Protein AF-A0A354XZB2-F1 (afdb_monomer_lite)

Structure (mmCIF, N/CA/C/O backbone):
data_AF-A0A354XZB2-F1
#
_entry.id   AF-A0A354XZB2-F1
#
loop_
_atom_site.group_PDB
_atom_site.id
_atom_site.type_symbol
_atom_site.label_atom_id
_atom_site.label_alt_id
_atom_site.label_comp_id
_atom_site.label_asym_id
_atom_site.label_entity_id
_atom_site.label_seq_id
_atom_site.pdbx_PDB_ins_code
_atom_site.Cartn_x
_atom_site.Cartn_y
_atom_site.Cartn_z
_atom_site.occupancy
_atom_site.B_iso_or_equiv
_atom_site.auth_seq_id
_atom_site.auth_comp_id
_atom_site.auth_asym_id
_atom_site.auth_atom_id
_atom_site.pdbx_PDB_model_num
ATOM 1 N N . PHE A 1 1 ? 16.934 -11.207 -3.761 1.00 50.16 1 PHE A N 1
ATOM 2 C CA . PHE A 1 1 ? 16.991 -9.844 -3.192 1.00 50.16 1 PHE A CA 1
ATOM 3 C C . PHE A 1 1 ? 16.257 -8.846 -4.097 1.00 50.16 1 PHE A C 1
ATOM 5 O O . PHE A 1 1 ? 16.829 -7.849 -4.517 1.00 50.16 1 PHE A O 1
ATOM 12 N N . ASN A 1 2 ? 14.965 -9.070 -4.379 1.00 48.38 2 ASN A N 1
ATOM 13 C CA . ASN A 1 2 ? 14.143 -8.058 -5.056 1.00 48.38 2 ASN A CA 1
ATOM 14 C C . ASN A 1 2 ? 13.742 -7.009 -4.021 1.00 48.38 2 ASN A C 1
ATOM 16 O O . ASN A 1 2 ? 12.655 -7.062 -3.451 1.00 48.38 2 ASN A O 1
ATOM 20 N N . LYS A 1 3 ? 14.677 -6.110 -3.703 1.00 62.53 3 LYS A N 1
ATOM 21 C CA . LYS A 1 3 ? 14.389 -4.944 -2.877 1.00 62.53 3 LYS A CA 1
ATOM 22 C C . LYS A 1 3 ? 13.526 -4.021 -3.721 1.00 62.53 3 LYS A C 1
ATOM 24 O O . LYS A 1 3 ? 13.985 -3.468 -4.716 1.00 62.53 3 LYS A O 1
ATOM 29 N N . ILE A 1 4 ? 12.265 -3.893 -3.327 1.00 67.69 4 ILE A N 1
ATOM 30 C CA . ILE A 1 4 ? 11.406 -2.813 -3.803 1.00 67.69 4 ILE A CA 1
ATOM 31 C C . ILE A 1 4 ? 12.192 -1.510 -3.597 1.00 67.69 4 ILE A C 1
ATOM 33 O O . ILE A 1 4 ? 12.703 -1.308 -2.487 1.00 67.69 4 ILE A O 1
ATOM 37 N N . PRO A 1 5 ? 12.342 -0.669 -4.637 1.00 74.12 5 PRO A N 1
ATOM 38 C CA . PRO A 1 5 ? 13.098 0.570 -4.546 1.00 74.12 5 PRO A CA 1
ATOM 39 C C . PRO A 1 5 ? 12.652 1.392 -3.329 1.00 74.12 5 PRO A C 1
ATOM 41 O O . PRO A 1 5 ? 11.447 1.450 -3.060 1.00 74.12 5 PRO A O 1
ATOM 44 N N . PRO A 1 6 ? 13.579 2.049 -2.609 1.00 73.75 6 PRO A N 1
ATOM 45 C CA . PRO A 1 6 ? 13.248 2.804 -1.398 1.00 73.75 6 PRO A CA 1
ATOM 46 C C . PRO A 1 6 ? 12.197 3.892 -1.661 1.00 73.75 6 PRO A C 1
ATOM 48 O O . PRO A 1 6 ? 11.361 4.156 -0.803 1.00 73.75 6 PRO A O 1
ATOM 51 N N . GLN A 1 7 ? 12.163 4.441 -2.879 1.00 70.12 7 GLN A N 1
ATOM 52 C CA . GLN A 1 7 ? 11.153 5.404 -3.311 1.00 70.12 7 GLN A CA 1
ATOM 53 C C . GLN A 1 7 ? 9.727 4.837 -3.226 1.00 70.12 7 GLN A C 1
ATOM 55 O O . GLN A 1 7 ? 8.859 5.444 -2.610 1.00 70.12 7 GLN A O 1
ATOM 60 N N . LYS A 1 8 ? 9.512 3.615 -3.740 1.00 72.00 8 LYS A N 1
ATOM 61 C CA . LYS A 1 8 ? 8.205 2.946 -3.678 1.00 72.00 8 LYS A CA 1
ATOM 62 C C . LYS A 1 8 ? 7.831 2.553 -2.243 1.00 72.00 8 LYS A C 1
ATOM 64 O O . LYS A 1 8 ? 6.651 2.521 -1.927 1.00 72.00 8 LYS A O 1
ATOM 69 N N . GLN A 1 9 ? 8.802 2.289 -1.361 1.00 67.75 9 GLN A N 1
ATOM 70 C CA . GLN A 1 9 ? 8.540 2.085 0.077 1.00 67.75 9 GLN A CA 1
ATOM 71 C C . GLN A 1 9 ? 8.055 3.354 0.783 1.00 67.75 9 GLN A C 1
ATOM 73 O O . GLN A 1 9 ? 7.205 3.264 1.666 1.00 67.75 9 GLN A O 1
ATOM 78 N N . MET A 1 10 ? 8.549 4.528 0.387 1.00 71.00 10 MET A N 1
ATOM 79 C CA . MET A 1 10 ? 8.020 5.802 0.880 1.00 71.00 10 MET A CA 1
ATOM 80 C C . MET A 1 10 ? 6.568 5.998 0.418 1.00 71.00 10 MET A C 1
ATOM 82 O O . MET A 1 10 ? 5.719 6.329 1.240 1.00 71.00 10 MET A O 1
ATOM 86 N N . ASP A 1 11 ? 6.258 5.692 -0.849 1.00 68.12 11 ASP A N 1
ATOM 87 C CA . ASP A 1 11 ? 4.888 5.760 -1.391 1.00 68.12 11 ASP A CA 1
ATOM 88 C C . ASP A 1 11 ? 3.917 4.788 -0.695 1.00 68.12 11 ASP A C 1
ATOM 90 O O . ASP A 1 11 ? 2.760 5.132 -0.445 1.00 68.12 11 ASP A O 1
ATOM 94 N N . ILE A 1 12 ? 4.395 3.584 -0.348 1.00 70.69 12 ILE A N 1
ATOM 95 C CA . ILE A 1 12 ? 3.678 2.601 0.484 1.00 70.69 12 ILE A CA 1
ATOM 96 C C . ILE A 1 12 ? 3.320 3.229 1.840 1.00 70.69 12 ILE A C 1
ATOM 98 O O . ILE A 1 12 ? 2.180 3.152 2.293 1.00 70.69 12 ILE A O 1
ATOM 102 N N . LYS A 1 13 ? 4.294 3.895 2.469 1.00 68.12 13 LYS A N 1
ATOM 103 C CA . LYS A 1 13 ? 4.161 4.488 3.803 1.00 68.12 13 LYS A CA 1
ATOM 104 C C . LYS A 1 13 ? 3.310 5.766 3.819 1.00 68.12 13 LYS A C 1
ATOM 106 O O . LYS A 1 13 ? 2.732 6.08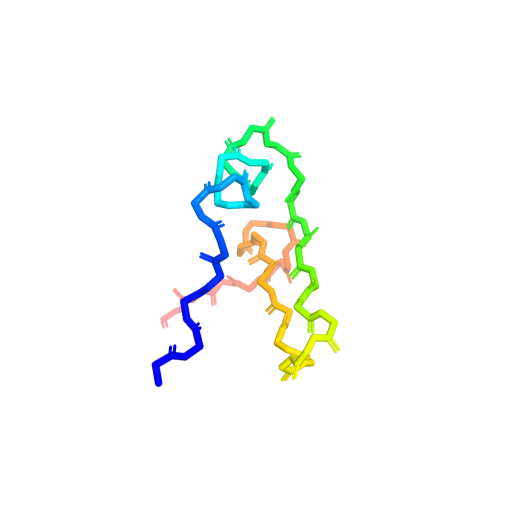6 4.851 1.00 68.12 13 LYS A O 1
ATOM 111 N N . MET A 1 14 ? 3.214 6.483 2.695 1.00 71.06 14 MET A N 1
ATOM 112 C CA . MET A 1 14 ? 2.461 7.741 2.561 1.00 71.06 14 MET A CA 1
ATOM 113 C C . MET A 1 14 ? 0.957 7.566 2.278 1.00 71.06 14 MET A C 1
ATOM 115 O O . MET A 1 14 ? 0.256 8.567 2.161 1.00 71.06 14 MET A O 1
ATOM 119 N N . GLY A 1 15 ? 0.427 6.337 2.225 1.00 61.69 15 GLY A N 1
ATOM 120 C CA . GLY A 1 15 ? -1.025 6.115 2.334 1.00 61.69 15 GLY A CA 1
ATOM 121 C C . GLY A 1 15 ? -1.719 5.450 1.144 1.00 61.69 15 GLY A C 1
ATOM 122 O O . GLY A 1 15 ? -2.944 5.514 1.045 1.00 61.69 15 GLY A O 1
ATOM 123 N N . LYS A 1 16 ? -0.994 4.760 0.256 1.00 62.06 16 LYS A N 1
ATOM 124 C CA . LYS A 1 16 ? -1.630 3.814 -0.675 1.00 62.06 16 LYS A CA 1
ATOM 125 C C . LYS A 1 16 ? -1.804 2.477 0.040 1.00 62.06 16 LYS A C 1
ATOM 127 O O . LYS A 1 16 ? -0.892 1.670 0.062 1.00 62.06 16 LYS A O 1
ATOM 132 N N . LYS A 1 17 ? -2.986 2.240 0.614 1.00 68.81 17 LYS A N 1
ATOM 133 C CA . LYS A 1 17 ? -3.336 1.029 1.392 1.00 68.81 17 LYS A CA 1
ATOM 134 C C . LYS A 1 17 ? -3.257 -0.297 0.604 1.00 68.81 17 LYS A C 1
ATOM 136 O O . LYS A 1 17 ? -3.453 -1.365 1.174 1.00 68.81 17 LYS A O 1
ATOM 141 N N . ILE A 1 18 ? -2.982 -0.230 -0.702 1.00 74.00 18 ILE A N 1
ATOM 142 C CA . ILE A 1 18 ? -2.792 -1.367 -1.608 1.00 74.00 18 ILE A CA 1
ATOM 143 C C . ILE A 1 18 ? -1.590 -1.056 -2.502 1.00 74.00 18 ILE A C 1
ATOM 145 O O . ILE A 1 18 ? -1.608 -0.074 -3.248 1.00 74.00 18 ILE A O 1
ATOM 149 N N . ILE A 1 19 ? -0.554 -1.894 -2.452 1.00 78.31 19 ILE A N 1
ATOM 150 C CA . ILE A 1 19 ? 0.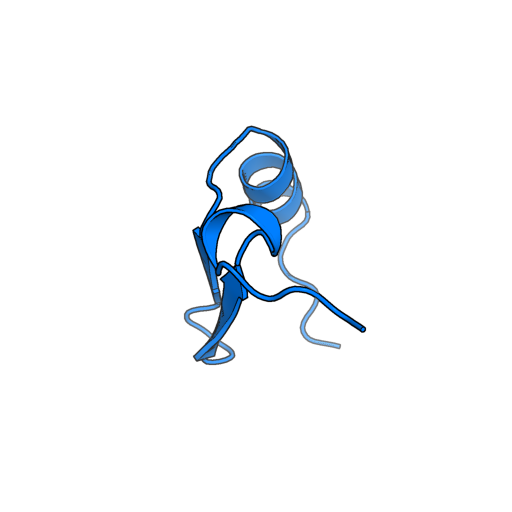638 -1.768 -3.294 1.00 78.31 19 ILE A CA 1
ATOM 151 C C . ILE A 1 19 ? 0.900 -3.072 -4.024 1.00 78.31 19 ILE A C 1
ATOM 153 O O . ILE A 1 19 ? 1.060 -4.130 -3.418 1.00 78.31 19 ILE A O 1
ATOM 157 N N . VAL A 1 20 ? 1.007 -2.972 -5.345 1.00 72.31 20 VAL A N 1
ATOM 158 C CA . VAL A 1 20 ? 1.289 -4.102 -6.228 1.00 72.31 20 VAL A CA 1
ATOM 159 C C . VAL A 1 20 ? 2.736 -4.016 -6.709 1.00 72.31 20 VAL A C 1
ATOM 161 O O . VAL A 1 20 ? 3.170 -2.992 -7.240 1.00 72.31 20 VAL A O 1
ATOM 164 N N . CYS A 1 21 ? 3.508 -5.091 -6.536 1.00 76.06 21 CYS A N 1
ATOM 165 C CA . CYS A 1 21 ? 4.804 -5.231 -7.196 1.00 76.06 21 CYS A CA 1
ATOM 166 C C . CYS A 1 21 ? 4.613 -5.776 -8.621 1.00 76.06 21 CYS A C 1
ATOM 168 O O . CYS A 1 21 ? 4.423 -6.974 -8.789 1.00 76.06 21 CYS A O 1
ATOM 170 N N . GLU A 1 22 ? 4.763 -4.943 -9.652 1.00 74.94 22 GLU A N 1
ATOM 171 C CA . GLU A 1 22 ? 4.659 -5.356 -11.070 1.00 74.94 22 GLU A CA 1
ATOM 172 C C . GLU A 1 22 ? 5.710 -6.397 -11.496 1.00 74.94 22 GLU A C 1
ATOM 174 O O . GLU A 1 22 ? 5.462 -7.209 -12.377 1.00 74.94 22 GLU A O 1
ATOM 179 N N . TYR A 1 23 ? 6.870 -6.423 -10.835 1.00 73.75 23 TYR A N 1
ATOM 180 C CA . TYR A 1 23 ? 7.953 -7.367 -11.141 1.00 73.75 23 TYR A CA 1
ATOM 181 C C . TYR A 1 23 ? 7.843 -8.698 -10.388 1.00 73.75 23 TYR A C 1
ATOM 183 O O . TYR A 1 23 ? 8.475 -9.681 -10.759 1.00 73.75 23 TYR A O 1
ATOM 191 N N . CYS A 1 24 ? 7.101 -8.717 -9.280 1.00 69.19 24 CYS A N 1
ATOM 192 C CA . CYS A 1 24 ? 7.023 -9.854 -8.365 1.0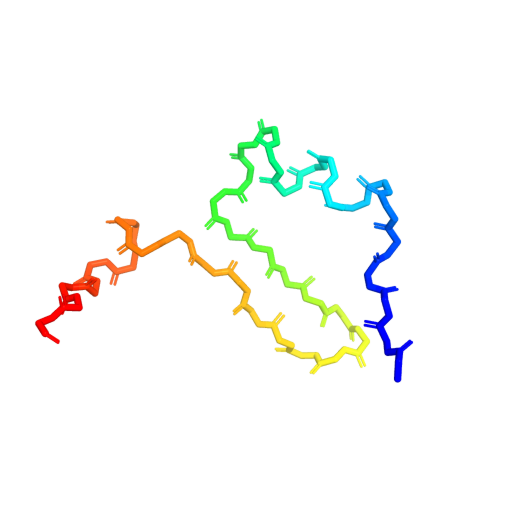0 69.19 24 CYS A CA 1
ATOM 193 C C . CYS A 1 24 ? 5.617 -10.460 -8.287 1.00 69.19 24 CYS A C 1
ATOM 195 O O . CYS A 1 24 ? 5.451 -11.499 -7.655 1.00 69.19 24 CYS A O 1
ATOM 197 N N . GLY A 1 25 ? 4.600 -9.739 -8.764 1.00 73.94 25 GLY A N 1
ATOM 198 C CA . GLY A 1 25 ? 3.181 -10.027 -8.548 1.00 73.94 25 GLY A CA 1
ATOM 199 C C . GLY A 1 25 ? 2.704 -9.911 -7.093 1.00 73.94 25 GLY A C 1
ATOM 200 O O . GLY A 1 25 ? 1.530 -10.128 -6.824 1.00 73.94 25 GLY A O 1
ATOM 201 N N . ARG A 1 26 ? 3.584 -9.591 -6.131 1.00 77.25 26 ARG A N 1
ATOM 202 C CA . ARG A 1 26 ? 3.223 -9.543 -4.705 1.00 77.25 26 ARG A CA 1
ATOM 203 C C . ARG A 1 26 ? 2.376 -8.313 -4.406 1.00 77.25 26 ARG A C 1
ATOM 205 O O . ARG A 1 26 ? 2.784 -7.195 -4.724 1.00 77.25 26 ARG A O 1
ATOM 212 N N . ILE A 1 27 ? 1.241 -8.542 -3.759 1.00 79.69 27 ILE A N 1
ATOM 213 C CA . ILE A 1 27 ? 0.312 -7.508 -3.314 1.00 79.69 27 ILE A CA 1
ATOM 214 C C . ILE A 1 27 ? 0.521 -7.332 -1.813 1.00 79.69 27 ILE A C 1
ATOM 216 O O . ILE A 1 27 ? 0.372 -8.281 -1.047 1.00 79.69 27 ILE A O 1
ATOM 220 N N . MET A 1 28 ? 0.912 -6.131 -1.405 1.00 76.31 28 MET A N 1
ATOM 221 C CA . MET A 1 28 ? 0.904 -5.716 -0.007 1.00 76.31 28 MET A CA 1
ATOM 222 C C . MET A 1 28 ? -0.370 -4.915 0.211 1.00 76.31 28 MET A C 1
ATOM 224 O O . MET A 1 28 ? -0.560 -3.872 -0.416 1.00 76.31 28 MET A O 1
ATOM 228 N N . ILE A 1 29 ? -1.250 -5.432 1.057 1.00 77.00 29 ILE A N 1
ATOM 229 C CA . ILE A 1 29 ? -2.494 -4.777 1.435 1.00 77.00 29 ILE A CA 1
ATOM 230 C C . ILE A 1 29 ? -2.471 -4.509 2.930 1.00 77.00 29 ILE A C 1
ATOM 232 O O . ILE A 1 29 ? -1.928 -5.301 3.700 1.00 77.00 29 ILE A O 1
ATOM 236 N N . ASP A 1 30 ? -3.024 -3.369 3.317 1.00 78.19 30 ASP A N 1
ATOM 237 C CA . ASP A 1 30 ? -3.225 -3.055 4.720 1.00 78.19 30 ASP A CA 1
ATOM 238 C C . ASP A 1 30 ? -4.183 -4.090 5.352 1.00 78.19 30 ASP A C 1
ATOM 240 O O . ASP A 1 30 ? -5.270 -4.310 4.802 1.00 78.19 30 ASP A O 1
ATOM 244 N N . PRO A 1 31 ? -3.804 -4.751 6.463 1.00 73.62 31 PRO A N 1
ATOM 245 C CA . PRO A 1 31 ? -4.637 -5.768 7.102 1.00 73.62 31 PRO A CA 1
ATOM 246 C C . PRO A 1 31 ? -5.989 -5.219 7.579 1.00 73.62 31 PRO A C 1
ATOM 248 O O . PRO A 1 31 ? -6.982 -5.944 7.508 1.00 73.62 31 PRO A O 1
ATOM 251 N N . GLU A 1 32 ? -6.067 -3.939 7.972 1.00 75.31 32 GLU A N 1
ATOM 252 C CA . GLU A 1 32 ? -7.334 -3.307 8.367 1.00 75.31 32 GLU A CA 1
ATOM 253 C C . GLU A 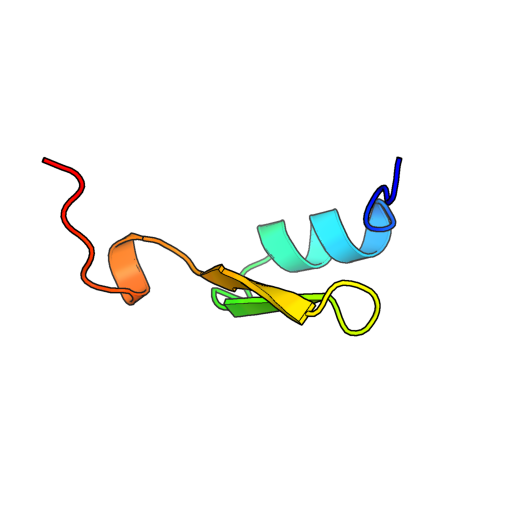1 32 ? -8.286 -3.167 7.175 1.00 75.31 32 GLU A C 1
ATOM 255 O O . GLU A 1 32 ? -9.493 -3.360 7.307 1.00 75.31 32 GLU A O 1
ATOM 260 N N . LEU A 1 33 ? -7.749 -2.856 5.989 1.00 73.12 33 LEU A N 1
ATOM 261 C CA . LEU A 1 33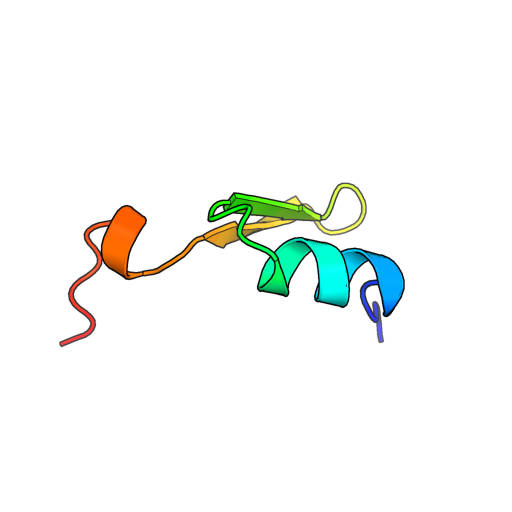 ? -8.546 -2.735 4.766 1.00 73.12 33 LEU A CA 1
ATOM 262 C C . LEU A 1 33 ? -8.932 -4.106 4.195 1.00 73.12 33 LEU A C 1
ATOM 264 O O . LEU A 1 33 ? -9.987 -4.247 3.581 1.00 73.12 33 LEU A O 1
ATOM 268 N N . ALA A 1 34 ? -8.075 -5.110 4.381 1.00 74.25 34 ALA A N 1
ATOM 269 C CA . ALA A 1 34 ? -8.314 -6.469 3.913 1.00 74.25 34 ALA A CA 1
ATOM 270 C C . ALA A 1 34 ? -9.352 -7.226 4.761 1.00 74.25 34 ALA A C 1
ATOM 272 O O . ALA A 1 34 ? -9.755 -8.321 4.375 1.00 74.25 34 ALA A O 1
ATOM 273 N N . GLY A 1 35 ? -9.773 -6.670 5.905 1.00 73.62 35 GLY A N 1
ATOM 274 C CA . GLY A 1 35 ? -10.684 -7.342 6.833 1.00 73.62 35 GLY A CA 1
ATOM 275 C C . GLY A 1 35 ? -10.104 -8.643 7.393 1.00 73.62 35 GLY A C 1
ATOM 276 O O . GLY A 1 35 ? -10.857 -9.510 7.828 1.00 73.62 35 GLY A O 1
ATOM 277 N N . VAL A 1 36 ? -8.776 -8.800 7.352 1.00 72.38 36 VAL A N 1
ATOM 278 C CA . VAL A 1 36 ? -8.093 -9.984 7.869 1.00 72.38 36 VAL A CA 1
ATOM 279 C C . VAL A 1 36 ? -7.801 -9.722 9.337 1.00 72.38 36 VAL A C 1
ATOM 281 O O . VAL A 1 36 ? -6.804 -9.093 9.686 1.00 72.38 36 VAL A O 1
ATOM 284 N N . THR A 1 37 ? -8.683 -10.194 10.211 1.00 63.91 37 THR A N 1
ATOM 285 C CA . THR A 1 37 ? -8.350 -10.389 11.620 1.00 63.91 37 THR A CA 1
ATOM 286 C C . THR A 1 37 ? -7.310 -11.499 11.686 1.00 63.91 37 THR A C 1
ATOM 288 O O . THR A 1 37 ? -7.641 -12.671 11.533 1.00 63.91 37 THR A O 1
ATOM 291 N N . THR A 1 38 ? -6.035 -11.138 11.832 1.00 63.75 38 THR A N 1
ATOM 292 C CA . THR A 1 38 ? -5.004 -12.100 12.232 1.00 63.75 38 TH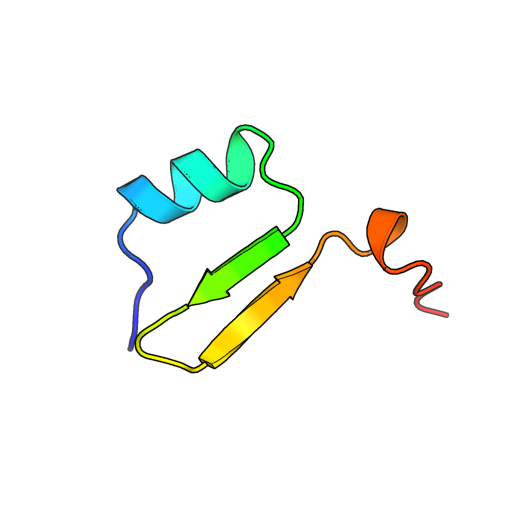R A CA 1
ATOM 293 C C . THR A 1 38 ? -5.276 -12.486 13.679 1.00 63.75 38 THR A C 1
ATOM 295 O O . THR A 1 38 ? -4.876 -11.767 14.595 1.00 63.75 38 THR A O 1
ATOM 298 N N . GLU A 1 39 ? -6.049 -13.553 13.848 1.00 58.16 39 GLU A N 1
ATOM 299 C CA . GLU A 1 39 ? -6.108 -14.360 15.069 1.00 58.16 39 GLU A CA 1
ATOM 300 C C . GLU A 1 39 ? -4.785 -15.099 15.320 1.00 58.16 39 GLU A C 1
ATOM 302 O O . GLU A 1 39 ? -4.102 -15.467 14.332 1.00 58.16 39 GLU A O 1
#

Secondary structure (DSSP, 8-state):
-----HHHHHHHHTT-SEEE-TTT--EEE-TTTTT----

Sequence (39 aa):
FNKIPPQKQMDIKMGKKIIVCEYCGRIMIDPELAGVTTE

Radius of gyration: 11.21 Å; chains: 1; bounding box: 28×22×26 Å

Foldseek 3Di:
DPPDPVVVVVVCVVDPQWDADPVPRDIRHNCVVVVDPPD

pLDDT: mean 70.18, std 6.97, range [48.38, 79.69]